Protein AF-A0A936YZU5-F1 (afdb_monomer_lite)

Radius of gyration: 14.32 Å; chains: 1; bounding box: 34×21×45 Å

Structure (mmCIF, N/CA/C/O backbone):
data_AF-A0A936YZU5-F1
#
_entry.id   AF-A0A936YZU5-F1
#
loop_
_atom_site.group_PDB
_atom_site.id
_atom_site.type_symbol
_atom_site.label_atom_id
_atom_site.label_alt_id
_atom_site.label_comp_id
_atom_site.label_asym_id
_atom_site.label_entity_id
_atom_site.label_seq_id
_atom_site.pdbx_PDB_ins_code
_atom_site.Cartn_x
_atom_site.Cartn_y
_atom_site.Cartn_z
_atom_site.occupancy
_atom_site.B_iso_or_equiv
_atom_site.auth_seq_id
_atom_site.auth_comp_id
_atom_site.auth_asym_id
_atom_site.auth_atom_id
_atom_site.pdbx_PDB_model_num
ATOM 1 N N . MET A 1 1 ? 1.381 1.668 21.389 1.00 58.19 1 MET A N 1
ATOM 2 C CA . MET A 1 1 ? 0.349 0.913 20.642 1.00 58.19 1 MET A CA 1
ATOM 3 C C . MET A 1 1 ? 1.037 -0.143 19.798 1.00 58.19 1 MET A C 1
ATOM 5 O O . MET A 1 1 ? 2.104 0.139 19.267 1.00 58.19 1 MET A O 1
ATOM 9 N N . THR A 1 2 ? 0.482 -1.350 19.737 1.00 78.56 2 THR A N 1
ATOM 10 C CA . THR A 1 2 ? 1.071 -2.479 19.004 1.00 78.56 2 THR A CA 1
ATOM 11 C C . THR A 1 2 ? 0.812 -2.352 17.502 1.00 78.56 2 THR A C 1
ATOM 13 O O . THR A 1 2 ? -0.139 -1.698 17.074 1.00 78.56 2 THR A O 1
ATOM 16 N N . PHE A 1 3 ? 1.659 -2.983 16.690 1.00 78.75 3 PHE A N 1
ATOM 17 C CA . PHE A 1 3 ? 1.495 -3.065 15.235 1.00 78.75 3 PHE A CA 1
ATOM 18 C C . PHE A 1 3 ? 0.127 -3.652 14.836 1.00 78.75 3 PHE A C 1
ATOM 20 O O . PHE A 1 3 ? -0.535 -3.148 13.935 1.00 78.75 3 PHE A O 1
ATOM 27 N N . GLU A 1 4 ? -0.350 -4.648 15.579 1.00 81.62 4 GLU A N 1
ATOM 28 C CA . GLU A 1 4 ? -1.662 -5.270 15.373 1.00 81.62 4 GLU A CA 1
ATOM 29 C C . GLU A 1 4 ? -2.822 -4.275 15.510 1.00 81.62 4 GLU A C 1
ATOM 31 O O . GLU A 1 4 ? -3.762 -4.319 14.719 1.00 81.62 4 GLU A O 1
ATOM 36 N N . ALA A 1 5 ? -2.748 -3.331 16.458 1.00 86.06 5 ALA A N 1
ATOM 37 C CA . ALA A 1 5 ? -3.775 -2.303 16.628 1.00 86.06 5 ALA A CA 1
ATOM 38 C C . ALA A 1 5 ? -3.857 -1.365 15.411 1.00 86.06 5 ALA A C 1
ATOM 40 O O . ALA A 1 5 ? -4.952 -0.966 15.008 1.00 86.06 5 ALA A O 1
ATOM 41 N N . TYR A 1 6 ? -2.714 -1.061 14.783 1.00 83.31 6 TYR A N 1
ATOM 42 C CA . TYR A 1 6 ? -2.676 -0.318 13.522 1.00 83.31 6 TYR A CA 1
ATOM 43 C C . TYR A 1 6 ? -3.343 -1.107 12.395 1.00 83.31 6 TYR A C 1
ATOM 45 O O . TYR A 1 6 ? -4.217 -0.562 11.724 1.00 83.31 6 TYR A O 1
ATOM 53 N N . ILE A 1 7 ? -2.986 -2.384 12.216 1.00 84.88 7 ILE A N 1
ATOM 54 C CA . ILE A 1 7 ? -3.576 -3.236 11.169 1.00 84.88 7 ILE A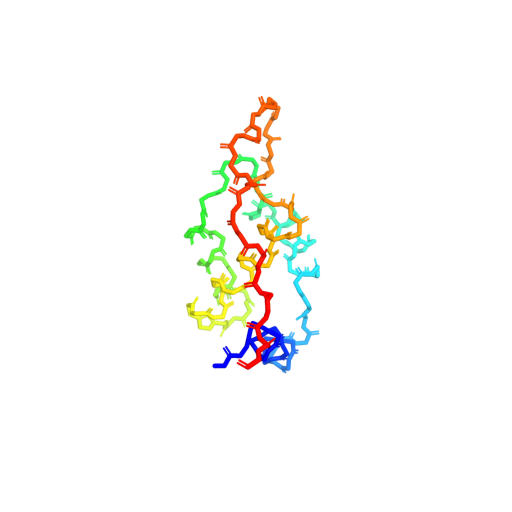 CA 1
ATOM 55 C C . ILE A 1 7 ? -5.086 -3.402 11.369 1.00 84.88 7 ILE A C 1
ATOM 57 O O . ILE A 1 7 ? -5.846 -3.297 10.407 1.00 84.88 7 ILE A O 1
ATOM 61 N N . LYS A 1 8 ? -5.545 -3.578 12.614 1.00 88.19 8 LYS A N 1
ATOM 62 C CA . LYS A 1 8 ? -6.976 -3.622 12.940 1.00 88.19 8 LYS A CA 1
ATOM 63 C C . LYS A 1 8 ? -7.678 -2.318 12.556 1.00 88.19 8 LYS A C 1
ATOM 65 O O . LYS A 1 8 ? -8.674 -2.366 11.846 1.00 88.19 8 LYS A O 1
ATOM 70 N N . THR A 1 9 ? -7.114 -1.170 12.936 1.00 87.69 9 THR A N 1
ATOM 71 C CA . THR A 1 9 ? -7.674 0.153 12.601 1.00 87.69 9 THR A CA 1
ATOM 72 C C . THR A 1 9 ? -7.727 0.378 11.088 1.00 87.69 9 THR A C 1
ATOM 74 O O . THR A 1 9 ? -8.692 0.935 10.569 1.00 87.69 9 THR A O 1
ATOM 77 N N . ILE A 1 10 ? -6.700 -0.065 10.357 1.00 87.25 10 ILE A N 1
ATOM 78 C CA . ILE A 1 10 ? -6.666 -0.015 8.890 1.00 87.25 10 ILE A CA 1
ATOM 79 C C . ILE A 1 10 ? -7.810 -0.838 8.308 1.00 87.25 10 ILE A C 1
ATOM 81 O O . ILE A 1 10 ? -8.553 -0.329 7.469 1.00 87.25 10 ILE A O 1
ATOM 85 N N . ARG A 1 11 ? -7.989 -2.074 8.782 1.00 88.31 11 ARG A N 1
ATOM 86 C CA . ARG A 1 11 ? -9.061 -2.962 8.328 1.00 88.31 11 ARG A CA 1
ATOM 87 C C . ARG A 1 11 ? -10.445 -2.411 8.663 1.00 88.31 11 ARG A C 1
ATOM 89 O O . ARG A 1 11 ? -11.340 -2.511 7.839 1.00 88.31 11 ARG A O 1
ATOM 96 N N . GLU A 1 12 ? -10.611 -1.768 9.814 1.00 89.12 12 GLU A N 1
ATOM 97 C CA . GLU A 1 12 ? -11.864 -1.101 10.195 1.00 89.12 12 GLU A CA 1
ATOM 98 C C . GLU A 1 12 ? -12.168 0.123 9.321 1.00 89.12 12 GLU A C 1
ATOM 100 O O . GLU A 1 12 ? -13.320 0.355 8.974 1.00 89.12 12 GLU A O 1
ATOM 105 N N . LYS A 1 13 ? -11.146 0.891 8.921 1.00 86.38 13 LYS A N 1
ATOM 106 C CA . LYS A 1 13 ? -11.319 2.075 8.062 1.00 86.38 13 LYS A CA 1
ATOM 107 C C . LYS A 1 13 ? -11.548 1.744 6.594 1.00 86.38 13 LYS A C 1
ATOM 109 O O . LYS A 1 13 ? -12.271 2.457 5.910 1.00 86.38 13 LYS A O 1
ATOM 114 N N . THR A 1 14 ? -10.865 0.721 6.100 1.00 86.12 14 THR A N 1
ATOM 115 C CA . THR A 1 14 ? -10.780 0.431 4.661 1.00 86.12 14 THR A CA 1
ATOM 116 C C . THR A 1 14 ? -11.551 -0.820 4.262 1.00 86.12 14 THR A C 1
ATOM 118 O O . THR A 1 14 ? -11.731 -1.068 3.075 1.00 86.12 14 THR A O 1
ATOM 121 N N . GLY A 1 15 ? -11.966 -1.633 5.237 1.00 86.62 15 GLY A N 1
ATOM 122 C CA . GLY A 1 15 ? -12.515 -2.971 5.018 1.00 86.62 15 GLY A CA 1
ATOM 123 C C . GLY A 1 15 ? -11.475 -4.006 4.580 1.00 86.62 15 GLY A C 1
ATOM 124 O O . GLY A 1 15 ? -11.811 -5.180 4.449 1.00 86.62 15 GLY A O 1
ATOM 125 N N . LYS A 1 16 ? -10.217 -3.599 4.362 1.00 86.88 16 LYS A N 1
ATOM 126 C CA . LYS A 1 16 ? -9.196 -4.386 3.662 1.00 86.88 16 LYS A CA 1
ATOM 127 C C . LYS A 1 16 ? -8.007 -4.711 4.553 1.00 86.88 16 LYS A C 1
ATOM 129 O O . LYS A 1 16 ? -7.638 -3.952 5.451 1.00 86.88 16 LYS A O 1
ATOM 134 N N . GLY A 1 17 ? -7.430 -5.886 4.322 1.00 86.06 17 GLY A N 1
ATOM 135 C CA . GLY A 1 17 ? -6.230 -6.350 5.011 1.00 86.06 17 GLY A CA 1
ATOM 136 C C . GLY A 1 17 ? -4.945 -6.016 4.246 1.00 86.06 17 GLY A C 1
ATOM 137 O O . GLY A 1 17 ? -5.009 -5.597 3.094 1.00 86.06 17 GLY A O 1
ATOM 138 N N . PRO A 1 18 ? -3.769 -6.251 4.855 1.00 86.06 18 PRO A N 1
ATOM 139 C CA . PRO A 1 18 ? -2.480 -6.094 4.181 1.00 86.06 18 PRO A CA 1
ATOM 140 C C . PRO A 1 18 ? -2.395 -6.906 2.882 1.00 86.06 18 PRO A C 1
ATOM 142 O O . PRO A 1 18 ? -1.930 -6.383 1.879 1.00 86.06 18 PRO A O 1
ATOM 145 N N . LEU A 1 19 ? -2.884 -8.150 2.890 1.00 87.44 19 LEU A N 1
ATOM 146 C CA . LEU A 1 19 ? -2.878 -9.029 1.715 1.00 87.44 19 LEU A CA 1
ATOM 147 C C . LEU A 1 19 ? -3.688 -8.443 0.551 1.00 87.44 19 LEU A C 1
ATOM 149 O O . LEU A 1 19 ? -3.161 -8.286 -0.540 1.00 87.44 19 LEU A O 1
ATOM 153 N N . GLU A 1 20 ? -4.917 -8.001 0.819 1.00 90.19 20 GLU A N 1
ATOM 154 C CA . GLU A 1 20 ? -5.774 -7.351 -0.183 1.00 90.19 20 GLU A CA 1
ATOM 155 C C . GLU A 1 20 ? -5.101 -6.107 -0.786 1.00 90.19 20 GLU A C 1
ATOM 157 O O . GLU A 1 20 ? -5.147 -5.881 -1.993 1.00 90.19 20 GLU A O 1
ATOM 162 N N . PHE A 1 21 ? -4.424 -5.301 0.044 1.00 88.88 21 PHE A N 1
ATOM 163 C CA . PHE A 1 21 ? -3.664 -4.149 -0.445 1.00 88.88 21 PHE A CA 1
ATOM 164 C C . PHE A 1 21 ? -2.482 -4.544 -1.320 1.00 88.88 21 PHE A C 1
ATOM 166 O O . PHE A 1 21 ? -2.147 -3.803 -2.242 1.00 88.88 21 PHE A O 1
ATOM 173 N N . PHE A 1 22 ? -1.832 -5.666 -1.018 1.00 88.00 22 PHE A N 1
ATOM 174 C CA . PHE A 1 22 ? -0.746 -6.187 -1.832 1.00 88.00 22 PHE A CA 1
ATOM 175 C C . PHE A 1 22 ? -1.271 -6.621 -3.201 1.00 88.00 22 PHE A C 1
ATOM 177 O O . PHE A 1 22 ? -0.759 -6.140 -4.211 1.00 88.00 22 PHE A O 1
ATOM 184 N N . ASP A 1 23 ? -2.337 -7.422 -3.240 1.00 89.50 23 ASP A N 1
ATOM 185 C CA . ASP A 1 23 ? -2.956 -7.868 -4.490 1.00 89.50 23 ASP A CA 1
ATOM 186 C C . ASP A 1 23 ? -3.448 -6.685 -5.334 1.00 89.50 23 ASP A C 1
ATOM 188 O O . ASP A 1 23 ? -3.162 -6.613 -6.529 1.00 89.50 23 ASP A O 1
ATOM 192 N N . GLU A 1 24 ? -4.101 -5.692 -4.721 1.00 89.75 24 GLU A N 1
ATOM 193 C CA . GLU A 1 24 ? -4.512 -4.472 -5.423 1.00 89.75 24 GLU A CA 1
ATOM 194 C C . GLU A 1 24 ? -3.327 -3.669 -5.950 1.00 89.75 24 GLU A C 1
ATOM 196 O O . GLU A 1 24 ? -3.398 -3.122 -7.050 1.00 89.75 24 GLU A O 1
ATOM 201 N N . ALA A 1 25 ? -2.244 -3.568 -5.183 1.00 88.88 25 ALA A N 1
ATOM 202 C CA . ALA A 1 25 ? -1.080 -2.803 -5.595 1.00 88.88 25 ALA A CA 1
ATOM 203 C C . ALA A 1 25 ? -0.316 -3.492 -6.730 1.00 88.88 25 ALA A C 1
ATOM 205 O O . ALA A 1 25 ? 0.162 -2.807 -7.634 1.00 88.88 25 ALA A O 1
ATOM 206 N N . VAL A 1 26 ? -0.233 -4.823 -6.721 1.00 87.50 26 VAL A N 1
ATOM 207 C CA . VAL A 1 26 ? 0.334 -5.608 -7.825 1.00 87.50 26 VAL A CA 1
ATOM 208 C C . VAL A 1 26 ? -0.563 -5.501 -9.059 1.00 87.50 26 VAL A C 1
ATOM 210 O O . VAL A 1 26 ? -0.074 -5.168 -10.137 1.00 87.50 26 VAL A O 1
ATOM 213 N N . ALA A 1 27 ? -1.878 -5.684 -8.906 1.00 88.56 27 ALA A N 1
ATOM 214 C CA . ALA A 1 27 ? -2.840 -5.580 -10.005 1.00 88.56 27 ALA A CA 1
ATOM 215 C C . ALA A 1 27 ? -2.893 -4.170 -10.620 1.00 88.56 27 ALA A C 1
ATOM 217 O O . ALA A 1 27 ? -3.056 -4.023 -11.829 1.00 88.56 27 ALA A O 1
ATOM 218 N N . ALA A 1 28 ? -2.726 -3.126 -9.804 1.00 87.75 28 ALA A N 1
ATOM 219 C CA . ALA A 1 28 ? -2.672 -1.739 -10.260 1.00 87.75 28 ALA A CA 1
ATOM 220 C C . ALA A 1 28 ? -1.297 -1.325 -10.818 1.00 87.75 28 ALA A C 1
ATOM 222 O O . ALA A 1 28 ? -1.161 -0.200 -11.298 1.00 87.75 28 ALA A O 1
ATOM 223 N N . GLY A 1 29 ? -0.267 -2.173 -10.709 1.00 85.81 29 GLY A N 1
ATOM 224 C CA . GLY A 1 29 ? 1.113 -1.811 -11.045 1.00 85.81 29 GLY A CA 1
ATOM 225 C C . GLY A 1 29 ? 1.721 -0.753 -10.114 1.00 85.81 29 GLY A C 1
ATOM 226 O O . GLY A 1 29 ? 2.724 -0.132 -10.452 1.00 85.81 29 GLY A O 1
ATOM 227 N N . ALA A 1 30 ? 1.127 -0.525 -8.940 1.00 86.81 30 ALA A N 1
ATOM 228 C CA . ALA A 1 30 ? 1.688 0.340 -7.904 1.00 86.81 30 ALA A CA 1
ATOM 229 C C . ALA A 1 30 ? 2.853 -0.339 -7.169 1.00 86.81 30 ALA A C 1
ATOM 231 O O . ALA A 1 30 ? 3.748 0.338 -6.661 1.00 86.81 30 ALA A O 1
ATOM 232 N N . LEU A 1 31 ? 2.854 -1.675 -7.131 1.00 86.06 31 LEU A N 1
ATOM 233 C CA . LEU A 1 31 ? 3.920 -2.485 -6.563 1.00 86.06 31 LEU A CA 1
ATOM 234 C C . LEU A 1 31 ? 4.671 -3.217 -7.677 1.00 86.06 31 LEU A C 1
ATOM 236 O O . LEU A 1 31 ? 4.223 -4.229 -8.206 1.00 86.06 31 LEU A O 1
ATOM 240 N N . LEU A 1 32 ? 5.828 -2.671 -8.028 1.00 82.06 32 LEU A N 1
ATOM 241 C CA . LEU A 1 32 ? 6.730 -3.149 -9.063 1.00 82.06 32 LEU A CA 1
ATOM 242 C C . LEU A 1 32 ? 8.127 -3.372 -8.474 1.00 82.06 32 LEU A C 1
ATOM 244 O O . LEU A 1 32 ? 8.463 -2.840 -7.405 1.00 82.06 32 LEU A O 1
ATOM 248 N N . PRO A 1 33 ? 8.985 -4.114 -9.186 1.00 79.06 33 PRO A N 1
ATOM 249 C CA . PRO A 1 33 ? 10.380 -4.222 -8.816 1.00 79.06 33 PRO A CA 1
ATOM 250 C C . PRO A 1 33 ? 11.075 -2.861 -8.866 1.00 79.06 33 PRO A C 1
ATOM 252 O O . PRO A 1 33 ? 11.195 -2.250 -9.924 1.00 79.06 33 PRO A O 1
ATOM 255 N N . GLY A 1 34 ? 11.510 -2.366 -7.706 1.00 78.00 34 GLY A N 1
ATOM 256 C CA . GLY A 1 34 ? 12.088 -1.025 -7.568 1.00 78.00 34 GLY A CA 1
ATOM 257 C C . GLY A 1 34 ? 11.095 0.078 -7.180 1.00 78.00 34 GLY A C 1
ATOM 258 O O . GLY A 1 34 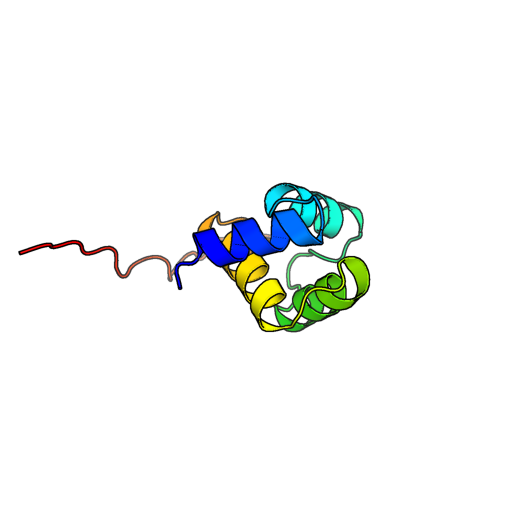? 11.505 1.238 -7.076 1.00 78.00 34 GLY A O 1
ATOM 259 N N . THR A 1 35 ? 9.824 -0.249 -6.903 1.00 83.56 35 THR A N 1
ATOM 260 C CA . THR A 1 35 ? 8.881 0.707 -6.303 1.00 83.56 35 THR A CA 1
ATOM 261 C C . THR A 1 35 ? 9.463 1.268 -5.008 1.00 83.56 35 THR A C 1
ATOM 263 O O . THR A 1 35 ? 9.814 0.539 -4.078 1.00 83.56 35 THR A O 1
ATOM 266 N N . LYS A 1 36 ? 9.541 2.599 -4.932 1.00 85.38 36 LYS A N 1
ATOM 267 C CA . LYS A 1 36 ? 9.980 3.301 -3.723 1.00 85.38 36 LYS A CA 1
ATOM 268 C C . LYS A 1 36 ? 8.879 3.263 -2.669 1.00 85.38 36 LYS A C 1
ATOM 270 O O . LYS A 1 36 ? 7.716 3.502 -2.986 1.00 85.38 36 LYS A O 1
ATOM 275 N N . THR A 1 37 ? 9.266 3.120 -1.402 1.00 86.50 37 THR A N 1
ATOM 276 C CA . THR A 1 37 ? 8.356 3.176 -0.246 1.00 86.50 37 THR A CA 1
ATOM 277 C C . THR A 1 37 ? 7.390 4.359 -0.312 1.00 86.50 37 THR A C 1
ATOM 279 O O . THR A 1 37 ? 6.186 4.179 -0.185 1.00 86.50 37 THR A O 1
ATOM 282 N N . MET A 1 38 ? 7.906 5.568 -0.563 1.00 87.00 38 MET A N 1
ATOM 283 C CA . MET A 1 38 ? 7.093 6.788 -0.674 1.00 87.00 38 MET A CA 1
ATOM 284 C C . MET A 1 38 ? 6.034 6.694 -1.777 1.00 87.00 38 MET A C 1
ATOM 286 O O . MET A 1 38 ? 4.908 7.121 -1.569 1.00 87.00 38 MET A O 1
ATOM 290 N N . GLN A 1 39 ? 6.374 6.100 -2.924 1.00 89.56 39 GLN A N 1
ATOM 291 C CA . GLN A 1 39 ? 5.462 5.990 -4.060 1.00 89.56 39 GLN A CA 1
ATOM 292 C C . GLN A 1 39 ? 4.289 5.058 -3.733 1.00 89.56 39 GLN A C 1
ATOM 294 O O . GLN A 1 39 ? 3.139 5.405 -3.994 1.00 89.56 39 GLN A O 1
ATOM 299 N N . PHE A 1 40 ? 4.564 3.925 -3.079 1.00 89.25 40 PHE A N 1
ATOM 300 C CA . PHE A 1 40 ? 3.516 3.043 -2.567 1.00 89.25 40 PHE A CA 1
ATOM 301 C C . PHE A 1 40 ? 2.678 3.726 -1.478 1.00 89.25 40 PHE A C 1
ATOM 303 O O . PHE A 1 40 ? 1.453 3.649 -1.500 1.00 89.25 40 PHE A O 1
ATOM 310 N N . VAL A 1 41 ? 3.322 4.424 -0.538 1.00 90.62 41 VAL A N 1
ATOM 311 C CA . VAL A 1 41 ? 2.638 5.143 0.546 1.00 90.62 41 VAL A CA 1
ATOM 312 C C . VAL A 1 41 ? 1.701 6.216 -0.006 1.00 90.62 41 VAL A C 1
ATOM 314 O O . VAL A 1 41 ? 0.563 6.307 0.449 1.00 90.62 41 VAL A O 1
ATOM 317 N N . ASP A 1 42 ? 2.131 7.005 -0.990 1.00 91.31 42 ASP A N 1
ATOM 318 C CA . ASP A 1 42 ? 1.286 8.019 -1.623 1.00 91.31 42 ASP A CA 1
ATOM 319 C C . ASP A 1 42 ? 0.144 7.404 -2.433 1.00 91.31 42 ASP A C 1
ATOM 321 O O . ASP A 1 42 ? -0.991 7.876 -2.330 1.00 91.31 42 ASP A O 1
ATOM 325 N N . TRP A 1 43 ? 0.396 6.307 -3.150 1.00 91.56 43 TRP A N 1
ATOM 326 C CA . TRP A 1 43 ? -0.662 5.556 -3.827 1.00 91.56 43 TRP A CA 1
ATOM 327 C C . TRP A 1 43 ? -1.705 5.024 -2.835 1.00 91.56 43 TRP A C 1
ATOM 329 O O . TRP A 1 43 ? -2.907 5.217 -3.022 1.00 91.56 43 TRP A O 1
ATOM 339 N N . LEU A 1 44 ? -1.259 4.426 -1.730 1.00 89.94 44 LEU A N 1
ATOM 340 C CA . LEU A 1 44 ? -2.134 3.870 -0.702 1.00 89.94 44 LEU A CA 1
ATOM 341 C C . LEU A 1 44 ? -2.936 4.972 0.008 1.00 89.94 44 LEU A C 1
ATOM 343 O O . LEU A 1 44 ? -4.128 4.808 0.275 1.00 89.94 44 LEU A O 1
ATOM 347 N N . LYS A 1 45 ? -2.321 6.130 0.271 1.00 90.69 45 LYS A N 1
ATOM 348 C CA . LYS A 1 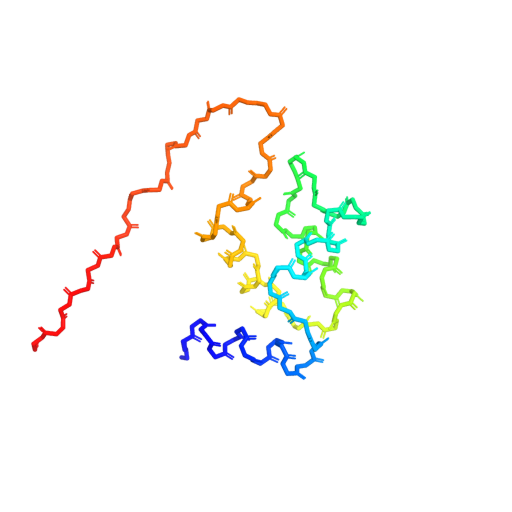45 ? -3.021 7.316 0.790 1.00 90.69 45 LYS A CA 1
ATOM 349 C C . LYS A 1 45 ? -4.128 7.765 -0.165 1.00 90.69 45 LYS A C 1
ATOM 351 O O . LYS A 1 45 ? -5.246 7.995 0.285 1.00 90.69 45 LYS A O 1
ATOM 356 N N . ALA A 1 46 ? -3.838 7.847 -1.463 1.00 89.44 46 ALA A N 1
ATOM 357 C CA . ALA A 1 46 ? -4.806 8.262 -2.475 1.00 89.44 46 ALA A CA 1
ATOM 358 C C . ALA A 1 46 ? -5.950 7.248 -2.657 1.00 89.44 46 ALA A C 1
ATOM 360 O O . ALA A 1 46 ? -7.100 7.643 -2.827 1.00 89.44 46 ALA A O 1
ATOM 361 N N . ARG A 1 47 ? -5.652 5.944 -2.5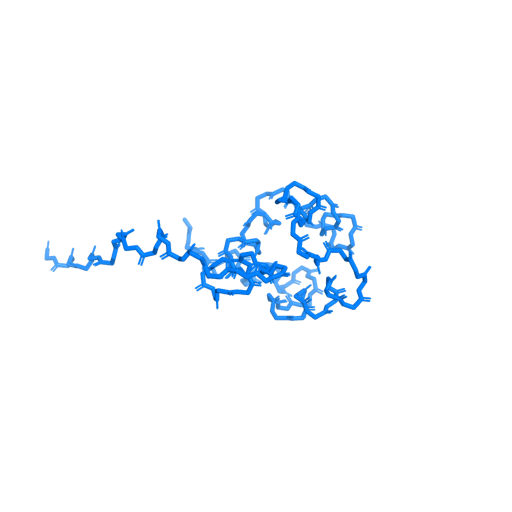94 1.00 85.88 47 ARG A N 1
ATOM 362 C CA . ARG A 1 47 ? -6.622 4.863 -2.840 1.00 85.88 47 ARG A CA 1
ATOM 363 C C . ARG 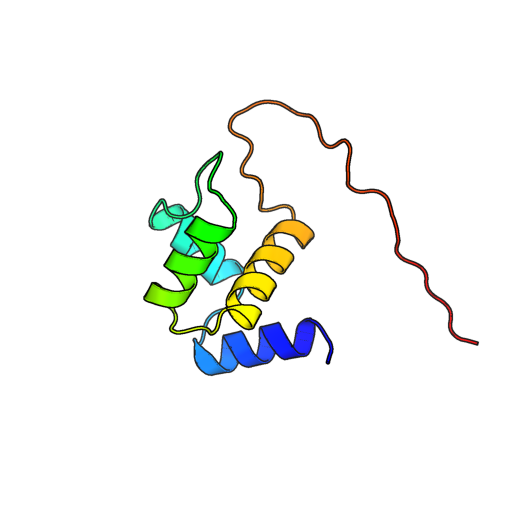A 1 47 ? -7.495 4.540 -1.629 1.00 85.88 47 ARG A C 1
ATOM 365 O O . ARG A 1 47 ? -8.688 4.307 -1.779 1.00 85.88 47 ARG A O 1
ATOM 372 N N . SER A 1 48 ? -6.893 4.489 -0.444 1.00 82.12 48 SER A N 1
ATOM 373 C CA . SER A 1 48 ? -7.540 4.010 0.788 1.00 82.12 48 SER A CA 1
ATOM 374 C C . SER A 1 48 ? -7.802 5.101 1.825 1.00 82.12 48 SER A C 1
ATOM 376 O O . SER A 1 48 ? -8.335 4.806 2.892 1.00 82.12 48 SER A O 1
ATOM 378 N N . GLY A 1 49 ? -7.424 6.356 1.552 1.00 82.50 49 GLY A N 1
ATOM 379 C CA . GLY A 1 49 ? -7.653 7.479 2.471 1.00 82.50 49 GLY A CA 1
ATOM 380 C C . GLY A 1 49 ? -6.924 7.336 3.812 1.00 82.50 49 GLY A C 1
ATOM 381 O O . GLY A 1 49 ? -7.281 7.976 4.802 1.00 82.50 49 GLY A O 1
ATOM 382 N N . LEU A 1 50 ? -5.917 6.462 3.880 1.00 85.00 50 LEU A N 1
ATOM 383 C CA . LEU A 1 50 ? -5.148 6.222 5.092 1.00 85.00 50 LEU A CA 1
ATOM 384 C C . LEU A 1 50 ? -4.205 7.395 5.366 1.00 85.00 50 LEU A C 1
ATOM 386 O O . LEU A 1 50 ? -3.599 7.958 4.460 1.00 85.00 50 LEU A O 1
ATOM 390 N N . GLY A 1 51 ? -4.029 7.734 6.644 1.00 86.62 51 GLY A N 1
ATOM 391 C CA . GLY A 1 51 ? -2.986 8.673 7.056 1.00 86.62 51 GLY A CA 1
ATOM 392 C C . GLY A 1 51 ? -1.583 8.082 6.865 1.00 86.62 51 GLY A C 1
ATOM 393 O O . GLY A 1 51 ? -1.413 6.862 6.859 1.00 86.62 51 GLY A O 1
ATOM 394 N N . HIS A 1 52 ? -0.563 8.941 6.792 1.00 87.94 52 HIS A N 1
ATOM 395 C CA . HIS A 1 52 ? 0.829 8.544 6.528 1.00 87.94 52 HIS A CA 1
ATOM 396 C C . HIS A 1 52 ? 1.334 7.412 7.449 1.00 87.94 52 HIS A C 1
ATOM 398 O O . HIS A 1 52 ? 1.917 6.443 6.971 1.00 87.94 52 HIS A O 1
ATOM 404 N N . GLY A 1 53 ? 1.054 7.484 8.757 1.00 87.62 53 GLY A N 1
ATOM 405 C CA . GLY A 1 53 ? 1.473 6.453 9.716 1.00 87.62 53 GLY A CA 1
ATOM 406 C C . GLY A 1 53 ? 0.824 5.082 9.486 1.00 87.62 53 GLY A C 1
ATOM 407 O O . GLY A 1 53 ? 1.483 4.058 9.633 1.00 87.62 53 GLY A O 1
ATOM 408 N N . HIS A 1 54 ? -0.440 5.050 9.054 1.00 87.81 54 HIS A N 1
ATOM 409 C CA . HIS A 1 54 ? -1.123 3.800 8.714 1.00 87.81 54 HIS A CA 1
ATOM 410 C C . HIS A 1 54 ? -0.573 3.212 7.411 1.00 87.81 54 HIS A C 1
ATOM 412 O O . HIS A 1 54 ? -0.343 2.010 7.331 1.00 87.81 54 HIS A O 1
ATOM 418 N N . ALA A 1 55 ? -0.295 4.055 6.415 1.00 89.94 55 ALA A N 1
ATOM 419 C CA . ALA A 1 55 ? 0.282 3.599 5.157 1.00 89.94 55 ALA A CA 1
ATOM 420 C C . ALA A 1 55 ? 1.695 3.016 5.338 1.00 89.94 55 ALA A C 1
ATOM 422 O O . ALA A 1 55 ? 2.010 1.960 4.791 1.00 89.94 55 ALA A O 1
ATOM 423 N N . MET A 1 56 ? 2.519 3.643 6.183 1.00 89.56 56 MET A N 1
ATOM 424 C CA . MET A 1 56 ? 3.825 3.100 6.567 1.00 89.56 56 MET A CA 1
ATOM 425 C C . MET A 1 56 ? 3.708 1.786 7.347 1.00 89.56 56 MET A C 1
ATOM 427 O O . MET A 1 56 ? 4.539 0.902 7.163 1.00 89.56 56 MET A O 1
ATOM 431 N N . ALA A 1 57 ? 2.673 1.618 8.177 1.00 90.44 57 ALA A N 1
ATOM 432 C CA . ALA A 1 57 ? 2.428 0.350 8.862 1.00 90.44 57 ALA A CA 1
ATOM 433 C C . ALA A 1 57 ? 2.097 -0.784 7.876 1.00 90.44 57 ALA A C 1
ATOM 435 O O . ALA A 1 57 ? 2.606 -1.887 8.044 1.00 90.44 57 ALA A O 1
ATOM 436 N N . VAL A 1 58 ? 1.311 -0.517 6.824 1.00 89.62 58 VAL A N 1
ATOM 437 C CA . VAL A 1 58 ? 1.054 -1.498 5.751 1.00 89.62 58 VAL A CA 1
ATOM 438 C C . VAL A 1 58 ? 2.349 -1.858 5.023 1.00 89.62 58 VAL A C 1
ATOM 440 O O . VAL A 1 58 ? 2.641 -3.034 4.834 1.00 89.62 58 VAL A O 1
ATOM 443 N N . TRP A 1 59 ? 3.173 -0.867 4.682 1.00 88.56 59 TRP A N 1
ATOM 444 C CA . TRP A 1 59 ? 4.468 -1.120 4.049 1.00 88.56 59 TRP A CA 1
ATOM 445 C C . TRP A 1 59 ? 5.404 -1.968 4.924 1.00 88.56 59 TRP A C 1
ATOM 447 O O . TRP A 1 59 ? 6.040 -2.909 4.448 1.00 88.56 59 TRP A O 1
ATOM 457 N N . GLU A 1 60 ? 5.478 -1.667 6.221 1.00 88.12 60 GLU A N 1
ATOM 458 C CA . GLU A 1 60 ? 6.273 -2.458 7.160 1.00 88.12 60 GLU A CA 1
ATOM 459 C C . GLU A 1 60 ? 5.698 -3.874 7.330 1.00 88.12 60 GLU A C 1
ATOM 461 O O . GLU A 1 60 ? 6.469 -4.818 7.488 1.00 88.12 60 GLU A O 1
ATOM 466 N N . ALA A 1 61 ? 4.372 -4.050 7.220 1.00 89.31 61 ALA A N 1
ATOM 467 C CA . ALA A 1 61 ? 3.740 -5.368 7.133 1.00 89.31 61 ALA A CA 1
ATOM 468 C C . ALA A 1 61 ? 4.294 -6.155 5.944 1.00 89.31 61 ALA A C 1
ATOM 470 O O . ALA A 1 61 ? 4.752 -7.277 6.115 1.00 89.31 61 ALA A O 1
ATOM 471 N N . PHE A 1 62 ? 4.349 -5.541 4.762 1.00 88.31 62 PHE A N 1
ATOM 472 C CA . PHE A 1 62 ? 4.813 -6.217 3.549 1.00 88.31 62 PHE A CA 1
ATOM 473 C C . PHE A 1 62 ? 6.281 -6.625 3.664 1.00 88.31 62 PHE A C 1
ATOM 475 O O . PHE A 1 62 ? 6.660 -7.711 3.238 1.00 88.31 62 PHE A O 1
ATOM 482 N N . LYS A 1 63 ? 7.112 -5.775 4.277 1.00 85.50 63 LYS A N 1
ATOM 483 C CA . LYS A 1 63 ? 8.517 -6.100 4.559 1.00 85.50 63 LYS A CA 1
ATOM 484 C C . LYS A 1 63 ? 8.658 -7.261 5.540 1.00 85.50 63 LYS A C 1
ATOM 486 O O . LYS A 1 63 ? 9.549 -8.086 5.373 1.00 85.50 63 LYS A O 1
ATOM 491 N N . ARG A 1 64 ? 7.810 -7.311 6.571 1.00 86.31 64 ARG A N 1
ATOM 492 C CA . ARG A 1 64 ? 7.799 -8.386 7.575 1.00 86.31 64 ARG A CA 1
ATOM 493 C C . ARG A 1 64 ? 7.354 -9.721 6.986 1.00 86.31 64 ARG A C 1
ATOM 495 O O . ARG A 1 64 ? 7.943 -10.737 7.332 1.00 86.31 64 ARG A O 1
ATOM 502 N N . GLU A 1 65 ? 6.376 -9.691 6.085 1.00 85.00 65 GLU A N 1
ATOM 503 C CA . GLU A 1 65 ? 5.912 -10.862 5.327 1.00 85.00 65 GLU A CA 1
ATOM 504 C C . GLU A 1 65 ? 6.875 -11.258 4.189 1.00 85.00 65 GLU A C 1
ATOM 506 O O . GLU A 1 65 ? 6.755 -12.336 3.615 1.00 85.00 65 GLU A O 1
ATOM 511 N N . GLY A 1 66 ? 7.847 -10.404 3.845 1.00 84.38 66 GLY A N 1
ATOM 512 C CA . GLY A 1 66 ? 8.792 -10.653 2.752 1.00 84.38 66 GLY A CA 1
ATOM 513 C C . GLY A 1 66 ? 8.206 -10.441 1.352 1.00 84.38 66 GLY A C 1
ATOM 514 O O . GLY A 1 66 ? 8.792 -10.882 0.369 1.00 84.38 66 GLY A O 1
ATOM 515 N N . TRP A 1 67 ? 7.071 -9.750 1.242 1.00 83.69 67 TRP A N 1
ATOM 516 C CA . TRP A 1 67 ? 6.436 -9.400 -0.033 1.00 83.69 67 TRP A CA 1
ATOM 517 C C . TRP A 1 67 ? 7.164 -8.276 -0.780 1.00 83.69 67 TRP A C 1
ATOM 519 O O . TRP A 1 67 ? 7.036 -8.140 -1.995 1.00 83.69 67 TRP A O 1
ATOM 529 N N . VAL A 1 68 ? 7.935 -7.461 -0.053 1.00 79.62 68 VAL A N 1
ATOM 530 C CA . VAL A 1 68 ? 8.785 -6.403 -0.612 1.00 79.62 68 VAL A CA 1
ATOM 531 C C . VAL A 1 68 ? 10.214 -6.486 -0.058 1.00 79.62 68 VAL A C 1
ATOM 533 O O . VAL A 1 68 ? 10.393 -6.796 1.122 1.00 79.62 68 VAL A O 1
ATOM 536 N N . PRO A 1 69 ? 11.237 -6.137 -0.860 1.00 64.19 69 PRO A N 1
ATOM 537 C CA . PRO A 1 69 ? 11.146 -5.683 -2.249 1.00 64.19 69 PRO A CA 1
ATOM 538 C C . PRO A 1 69 ? 10.785 -6.825 -3.210 1.00 64.19 69 PRO A C 1
ATOM 540 O O . PRO A 1 69 ? 11.339 -7.918 -3.111 1.00 64.19 69 PRO A O 1
ATOM 543 N N . LEU A 1 70 ? 9.895 -6.545 -4.169 1.00 65.38 70 LEU A N 1
ATOM 544 C CA . LEU A 1 70 ? 9.717 -7.392 -5.348 1.00 65.38 70 LEU A CA 1
ATOM 545 C C . LEU A 1 70 ? 11.050 -7.355 -6.107 1.00 65.38 70 LEU A C 1
ATOM 547 O O . LEU A 1 70 ? 11.359 -6.386 -6.789 1.00 65.38 70 LEU A O 1
ATOM 551 N N . GLN A 1 71 ? 11.924 -8.330 -5.888 1.00 57.06 71 GLN A N 1
ATOM 552 C CA . GLN A 1 71 ? 13.224 -8.374 -6.555 1.00 57.06 71 GLN A CA 1
ATOM 553 C C . GLN A 1 71 ? 13.006 -8.598 -8.056 1.00 57.06 71 GLN A C 1
ATOM 555 O O . GLN A 1 71 ? 12.406 -9.596 -8.445 1.00 57.06 71 GLN A O 1
ATOM 560 N N . ALA A 1 72 ? 13.540 -7.710 -8.904 1.00 52.62 72 ALA A N 1
ATOM 561 C CA . ALA A 1 72 ? 13.455 -7.788 -10.373 1.00 52.62 72 ALA A CA 1
ATOM 562 C C . ALA A 1 72 ? 14.270 -8.953 -10.982 1.00 52.62 72 ALA A C 1
ATOM 564 O O . ALA A 1 72 ? 14.448 -9.029 -12.192 1.00 52.62 72 ALA A O 1
ATOM 565 N N . GLY A 1 73 ? 14.796 -9.843 -10.141 1.00 51.06 73 GLY A N 1
ATOM 566 C CA . GLY A 1 73 ? 15.869 -10.774 -10.458 1.00 51.06 73 GLY A CA 1
ATOM 567 C C . GLY A 1 73 ? 17.142 -10.397 -9.703 1.00 51.06 73 GLY A C 1
ATOM 568 O O . GLY A 1 73 ? 17.701 -9.326 -9.911 1.00 51.06 73 GLY A O 1
ATOM 569 N N . GLY A 1 74 ? 17.605 -11.298 -8.832 1.00 39.59 74 GLY A N 1
ATOM 570 C CA . GLY A 1 74 ? 18.919 -11.205 -8.187 1.00 39.59 74 GLY A CA 1
ATOM 571 C C . GLY A 1 74 ? 18.873 -11.242 -6.663 1.00 39.59 74 GLY A C 1
ATOM 572 O O . GLY A 1 74 ? 18.691 -10.227 -6.010 1.00 39.59 74 GLY A O 1
ATOM 573 N N . ARG A 1 75 ? 19.094 -12.431 -6.094 1.00 54.84 75 ARG A N 1
ATOM 574 C CA . ARG A 1 75 ? 19.407 -12.647 -4.674 1.00 54.84 75 ARG A CA 1
ATOM 575 C C . ARG A 1 75 ? 20.463 -11.647 -4.176 1.00 54.84 75 ARG A C 1
ATOM 577 O O . ARG A 1 75 ? 21.571 -11.668 -4.692 1.00 54.84 75 ARG A O 1
ATOM 584 N N . ASP A 1 76 ? 20.143 -10.891 -3.127 1.00 45.53 76 ASP A N 1
ATOM 585 C CA . ASP A 1 76 ? 21.035 -10.721 -1.971 1.00 45.53 76 ASP A CA 1
ATOM 586 C C . ASP A 1 76 ? 20.213 -10.266 -0.753 1.00 45.53 76 ASP A C 1
ATOM 588 O O . ASP A 1 76 ? 19.847 -9.103 -0.598 1.00 45.53 76 ASP A O 1
ATOM 592 N N . ALA A 1 77 ? 19.846 -11.232 0.088 1.00 48.19 77 ALA A N 1
ATOM 593 C CA . ALA A 1 77 ? 19.142 -11.007 1.345 1.00 48.19 77 ALA A CA 1
ATOM 594 C C . ALA A 1 77 ? 20.150 -10.880 2.495 1.00 48.19 77 ALA A C 1
ATOM 596 O O . ALA A 1 77 ? 20.076 -11.601 3.485 1.00 48.19 77 ALA A O 1
ATOM 597 N N . SER A 1 78 ? 21.094 -9.947 2.390 1.00 43.41 78 SER A N 1
ATOM 598 C CA . SER A 1 78 ? 22.005 -9.620 3.491 1.00 43.41 78 SER A CA 1
ATOM 599 C C . SER A 1 78 ? 21.428 -8.522 4.391 1.00 43.41 78 SER A C 1
ATOM 601 O O . SER A 1 78 ? 22.096 -7.519 4.624 1.00 43.41 78 SER A O 1
ATOM 603 N N . LYS A 1 79 ? 20.183 -8.658 4.895 1.00 47.28 79 LYS A N 1
ATOM 604 C CA . LYS A 1 79 ? 19.709 -7.890 6.077 1.00 47.28 79 LYS A CA 1
ATOM 605 C C . LYS A 1 79 ? 18.360 -8.329 6.675 1.00 47.28 79 LYS A C 1
ATOM 607 O O . LYS A 1 79 ? 17.470 -7.513 6.886 1.00 47.28 79 LYS A O 1
ATOM 612 N N . THR A 1 80 ? 18.214 -9.592 7.058 1.00 41.66 80 THR A N 1
ATOM 613 C CA . THR A 1 80 ? 17.153 -10.012 8.001 1.00 41.66 80 THR A CA 1
ATOM 614 C C . THR A 1 80 ? 17.745 -10.857 9.120 1.00 41.66 80 THR A C 1
ATOM 616 O O . THR A 1 80 ? 17.424 -12.026 9.288 1.00 41.66 80 THR A O 1
ATOM 619 N N . ALA A 1 81 ? 18.641 -10.261 9.902 1.00 49.06 81 ALA A N 1
ATOM 620 C CA . ALA A 1 81 ? 19.039 -10.808 11.191 1.00 49.06 81 ALA A CA 1
ATOM 621 C C . ALA A 1 81 ? 19.280 -9.659 12.170 1.00 49.06 81 ALA A C 1
ATOM 623 O O . ALA A 1 81 ? 20.260 -8.930 12.031 1.00 49.06 81 ALA A O 1
ATOM 624 N N . SER A 1 82 ? 18.348 -9.512 13.120 1.00 40.62 82 SER A N 1
ATOM 625 C CA . SER A 1 82 ? 18.398 -8.814 14.424 1.00 40.62 82 SER A CA 1
ATOM 626 C C . SER A 1 82 ? 17.050 -8.103 14.628 1.00 40.62 82 SER A C 1
ATOM 628 O O . SER A 1 82 ? 16.743 -7.175 13.898 1.00 40.62 82 SER A O 1
ATOM 630 N N . LYS A 1 83 ? 16.178 -8.426 15.585 1.00 45.34 83 LYS A N 1
ATOM 631 C CA . LYS A 1 83 ? 16.365 -9.147 16.843 1.00 45.34 83 LYS A CA 1
ATOM 632 C C . LYS A 1 83 ? 14.978 -9.440 17.432 1.00 45.34 83 LYS A C 1
ATOM 634 O O . LYS A 1 83 ? 14.286 -8.524 17.864 1.00 45.34 83 LYS A O 1
ATOM 639 N N . THR A 1 84 ? 14.595 -10.710 17.483 1.00 42.47 84 THR A N 1
ATOM 640 C CA . THR A 1 84 ? 13.572 -11.204 18.411 1.00 42.47 84 THR A CA 1
ATOM 641 C C . THR A 1 84 ? 14.286 -11.561 19.714 1.00 42.47 84 THR A C 1
ATOM 643 O O . THR A 1 84 ? 15.145 -12.438 19.720 1.00 42.47 84 THR A O 1
ATOM 646 N N . LYS A 1 85 ? 13.977 -10.865 20.811 1.00 42.59 85 LYS A N 1
ATOM 647 C CA . LYS A 1 85 ? 14.211 -11.303 22.203 1.00 42.59 85 LYS A CA 1
ATOM 648 C C . LYS A 1 85 ? 13.320 -10.399 23.073 1.00 42.59 85 LYS A C 1
ATOM 650 O O . LYS A 1 85 ? 13.503 -9.194 23.024 1.00 42.59 85 LYS A O 1
ATOM 655 N N . GLY A 1 86 ? 12.269 -10.833 23.765 1.00 42.75 86 GLY A N 1
ATOM 656 C CA . GLY A 1 86 ? 12.030 -12.125 24.403 1.00 42.75 86 GLY A CA 1
ATOM 657 C C . GLY A 1 86 ? 12.575 -12.103 25.837 1.00 42.75 86 GLY A C 1
ATOM 658 O O . GLY A 1 86 ? 13.770 -12.296 26.019 1.00 42.75 86 GLY A O 1
ATOM 659 N N . GLY A 1 87 ? 11.695 -11.881 26.820 1.00 41.66 87 GLY A N 1
ATOM 660 C CA . GLY A 1 87 ? 11.948 -11.928 28.274 1.00 41.66 87 GLY A CA 1
ATOM 661 C C . GLY A 1 87 ? 11.488 -10.623 28.930 1.00 41.66 87 GLY A C 1
ATOM 662 O O . GLY A 1 87 ? 12.063 -9.585 28.638 1.00 41.66 87 GLY A O 1
ATOM 663 N N . ARG A 1 88 ? 10.405 -10.525 29.712 1.00 44.69 88 ARG A N 1
ATOM 664 C CA . ARG A 1 88 ? 9.787 -11.437 30.695 1.00 44.69 88 ARG A CA 1
ATOM 665 C C . ARG A 1 88 ? 10.785 -11.929 31.746 1.00 44.69 88 ARG A C 1
ATOM 667 O O . ARG A 1 88 ? 11.273 -13.047 31.639 1.00 44.69 88 ARG A O 1
ATOM 674 N N . ALA A 1 89 ? 11.048 -11.068 32.723 1.00 46.22 89 ALA A N 1
ATOM 675 C CA . ALA A 1 89 ? 11.033 -11.337 34.162 1.00 46.22 89 ALA A CA 1
ATOM 676 C C . ALA A 1 89 ? 10.992 -9.980 34.875 1.00 46.22 89 ALA A C 1
ATOM 678 O O . ALA A 1 89 ? 11.779 -9.102 34.456 1.00 46.22 89 ALA A O 1
#

Foldseek 3Di:
DDLVVLQVVLCVQQVDGLVRLLVVCVVVVQQDQVRDLVSQLVVCCVPRVD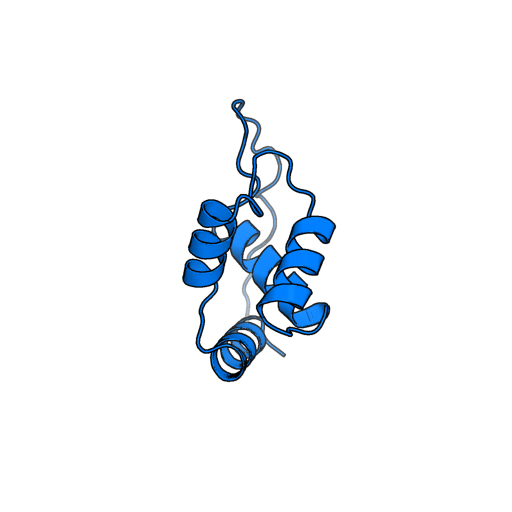DSVSSVSSVVVCVVVVVPPPHPDDDDPPDDDDDDDDDDD

pLDDT: mean 77.18, std 17.12, range [39.59, 91.56]

Secondary structure (DSSP, 8-state):
--HHHHHHHHHHHHS--HHHHHHHHHHTT-S-TT--HHHHHHHHHHHH---HHHHHHHHHHHHHHT--S--SS----------------

Sequence (89 aa):
MTFEAYIKTIREKTGKGPLEFFDEAVAAGALLPGTKTMQFVDWLKARSGLGHGHAMAVWEAFKREGWVPLQAGGRDASKTASKTKGGRA

InterPro domains:
  IPR025629 Protein of unknown function DUF4287 [PF14117] (2-63)

Organism: NCBI:txid1926872